Protein AF-A0A7Z0WI39-F1 (afdb_monomer_lite)

Sequence (98 aa):
MEVVFVYPSGDPVLPGYPLIVPVGTIDRRLVSWFEGQLIDGQVVALAPGVYTPFNPVVPDLVDYLVGPSSGDCAVREKFFPESGGACWDGVQRGSAEP

Organism: NCBI:txid485602

Foldseek 3Di:
DPDFQAAPLRHTFDPQPFDKDALVQWDVVVVVVCPPVADPRIWTDHDWFKIDHDDVVCVDRSVCSQDDIEGAPVVCCNRPVPHDYYHDHPTGGGPPGD

pLDDT: mean 94.24, std 7.23, range [45.78, 98.38]

Secondary structure (DSSP, 8-state):
-----B-TTSPBPPTT-SEEEEGGGS-HHHHHHTTTT-BTTEEEEEETTEEEE--TT---GGGGGGS--EEEHHHHHHH-TT--S-EETTPPPPTT--

Radius of gyration: 12.3 Å; chains: 1; bounding box: 29×28×33 Å

Structure (mmCIF, N/CA/C/O backbone):
data_AF-A0A7Z0WI39-F1
#
_entry.id   AF-A0A7Z0WI39-F1
#
loop_
_atom_site.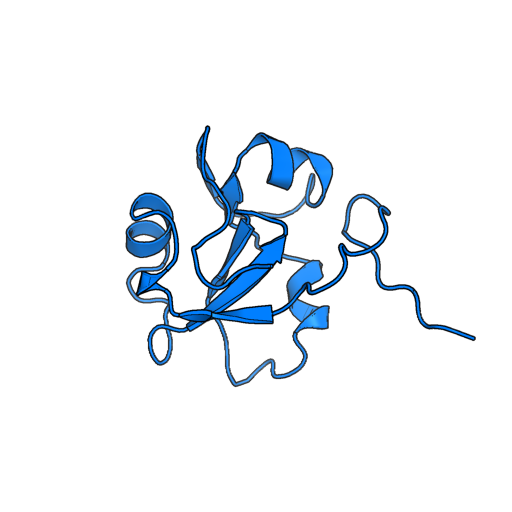group_PDB
_atom_site.id
_atom_site.type_symbol
_atom_site.label_atom_id
_atom_site.label_alt_id
_atom_site.label_comp_id
_atom_site.label_asym_id
_atom_site.label_entity_id
_atom_site.label_seq_id
_atom_site.pdbx_PDB_ins_code
_atom_site.Cartn_x
_atom_site.Cartn_y
_atom_site.Cartn_z
_atom_site.occupancy
_atom_site.B_iso_or_equiv
_atom_site.auth_seq_id
_atom_site.auth_comp_id
_atom_site.auth_asym_id
_atom_site.auth_atom_id
_atom_site.pdbx_PDB_model_num
ATOM 1 N N . MET A 1 1 ? -0.355 -18.756 -19.976 1.00 45.78 1 MET A N 1
ATOM 2 C CA . MET A 1 1 ? 0.413 -17.504 -19.849 1.00 45.78 1 MET A CA 1
ATOM 3 C C . MET A 1 1 ? 0.093 -16.987 -18.467 1.00 45.78 1 MET A C 1
ATOM 5 O O . MET A 1 1 ? -1.075 -16.738 -18.207 1.00 45.78 1 MET A O 1
ATOM 9 N N . GLU A 1 2 ? 1.060 -16.992 -17.559 1.00 58.44 2 GLU A N 1
ATOM 10 C CA . GLU A 1 2 ? 0.862 -16.411 -16.232 1.00 58.44 2 GLU A CA 1
ATOM 11 C C . GLU A 1 2 ? 0.862 -14.891 -16.415 1.00 58.44 2 GLU A C 1
ATOM 13 O O . GLU A 1 2 ? 1.765 -14.353 -17.061 1.00 58.44 2 GLU A O 1
ATOM 18 N N . VAL A 1 3 ? -0.199 -14.215 -15.977 1.00 69.19 3 VAL A N 1
ATOM 19 C CA . VAL A 1 3 ? -0.243 -12.752 -16.019 1.00 69.19 3 VAL A CA 1
ATOM 20 C C . VAL A 1 3 ? 0.716 -12.269 -14.940 1.00 69.19 3 VAL A C 1
ATOM 22 O O . VAL A 1 3 ? 0.452 -12.443 -13.754 1.00 69.19 3 VAL A O 1
ATOM 25 N N . VAL A 1 4 ? 1.855 -11.719 -15.356 1.00 83.12 4 VAL A N 1
ATOM 26 C CA . VAL A 1 4 ? 2.806 -11.093 -14.437 1.00 83.12 4 VAL A CA 1
ATOM 27 C C . VAL A 1 4 ? 2.363 -9.652 -14.239 1.00 83.12 4 VAL A C 1
ATOM 29 O O . VAL A 1 4 ? 2.437 -8.845 -15.165 1.00 83.12 4 VAL A O 1
ATOM 32 N N . PHE A 1 5 ? 1.885 -9.338 -13.038 1.00 91.88 5 PHE A N 1
ATOM 33 C CA . PHE A 1 5 ? 1.635 -7.958 -12.643 1.00 91.88 5 PHE A CA 1
ATOM 34 C C . PHE A 1 5 ? 2.958 -7.264 -12.327 1.00 91.88 5 PHE A C 1
ATOM 36 O O . PHE A 1 5 ? 3.874 -7.872 -11.765 1.00 91.88 5 PHE A O 1
ATOM 43 N N . VAL A 1 6 ? 3.047 -5.986 -12.687 1.00 95.25 6 VAL A N 1
ATOM 44 C CA . VAL A 1 6 ? 4.233 -5.154 -12.470 1.00 95.25 6 VAL A CA 1
ATOM 45 C C . VAL A 1 6 ? 3.864 -3.882 -11.723 1.00 95.25 6 VAL A C 1
ATOM 47 O O . VAL A 1 6 ? 2.761 -3.356 -11.874 1.00 95.25 6 VAL A O 1
ATOM 50 N N . TYR A 1 7 ? 4.802 -3.390 -10.924 1.00 96.19 7 TYR A N 1
ATOM 51 C CA . TYR A 1 7 ? 4.744 -2.051 -10.358 1.00 96.19 7 TYR A CA 1
ATOM 52 C C . TYR A 1 7 ? 5.002 -0.984 -11.436 1.00 96.19 7 TYR A C 1
ATOM 54 O O . TYR A 1 7 ? 5.518 -1.308 -12.509 1.00 96.19 7 TYR A O 1
ATOM 62 N N . PRO A 1 8 ? 4.729 0.304 -11.155 1.00 94.81 8 PRO A N 1
ATOM 63 C CA . PRO A 1 8 ? 5.094 1.404 -12.049 1.00 94.81 8 PRO A CA 1
ATOM 64 C C . PRO A 1 8 ? 6.585 1.459 -12.410 1.00 94.81 8 PRO A C 1
ATOM 66 O O . PRO A 1 8 ? 6.929 1.919 -13.494 1.00 94.81 8 PRO A O 1
ATOM 69 N N . SER A 1 9 ? 7.475 0.954 -11.549 1.00 95.12 9 SER A N 1
ATOM 70 C CA . SER A 1 9 ? 8.905 0.810 -11.860 1.00 95.12 9 SER A CA 1
ATOM 71 C C . SER A 1 9 ? 9.216 -0.216 -12.962 1.00 95.12 9 SER A C 1
ATOM 73 O O . SER A 1 9 ? 10.331 -0.243 -13.479 1.00 95.12 9 SER A O 1
ATOM 75 N N . GLY A 1 10 ? 8.254 -1.075 -13.315 1.00 94.56 10 GLY A N 1
ATOM 76 C CA . GLY A 1 10 ? 8.438 -2.229 -14.196 1.00 94.56 10 GLY A CA 1
ATOM 77 C C . GLY A 1 10 ? 8.915 -3.495 -13.475 1.00 94.56 10 GLY A C 1
ATOM 78 O O . GLY A 1 10 ? 8.994 -4.552 -14.101 1.00 94.56 10 GLY A O 1
ATOM 79 N N . ASP A 1 11 ? 9.205 -3.418 -12.172 1.00 95.62 11 ASP A N 1
ATOM 80 C CA . ASP A 1 11 ? 9.515 -4.595 -11.360 1.00 95.62 11 ASP A CA 1
ATOM 81 C C . ASP A 1 11 ? 8.281 -5.499 -11.206 1.00 95.62 11 ASP A C 1
ATOM 83 O O . ASP A 1 11 ? 7.155 -4.997 -11.118 1.00 95.62 11 ASP A O 1
ATOM 87 N N . PRO A 1 12 ? 8.461 -6.827 -11.109 1.00 96.19 12 PRO A N 1
ATOM 88 C CA . PRO A 1 12 ? 7.362 -7.730 -10.799 1.00 96.19 12 PRO A CA 1
ATOM 89 C C . PRO A 1 12 ? 6.776 -7.421 -9.417 1.00 96.19 12 PRO A C 1
ATOM 91 O O . PRO A 1 12 ? 7.509 -7.126 -8.467 1.00 96.19 12 PRO A O 1
ATOM 94 N N . VAL A 1 13 ? 5.453 -7.541 -9.300 1.00 96.75 13 VAL A N 1
ATOM 95 C CA . VAL A 1 13 ? 4.761 -7.394 -8.016 1.00 96.75 13 VAL A CA 1
ATOM 96 C C . VAL A 1 13 ? 5.271 -8.434 -7.023 1.00 96.75 13 VAL A C 1
ATOM 98 O O . VAL A 1 13 ? 5.462 -9.605 -7.361 1.00 96.75 13 VAL A O 1
ATOM 101 N N . LEU A 1 14 ? 5.516 -7.997 -5.786 1.00 96.06 14 LEU A N 1
ATOM 102 C CA . LEU A 1 14 ? 6.037 -8.876 -4.747 1.00 96.06 14 LEU A CA 1
ATOM 103 C C . LEU A 1 14 ? 4.998 -9.946 -4.366 1.00 96.06 14 LEU A C 1
ATOM 105 O O . LEU A 1 14 ? 3.811 -9.634 -4.250 1.00 96.06 14 LEU A O 1
ATOM 109 N N . PRO A 1 15 ? 5.419 -11.201 -4.115 1.00 94.81 15 PRO A N 1
ATOM 110 C CA . PRO A 1 15 ? 4.505 -12.259 -3.700 1.00 94.81 15 PRO A CA 1
ATOM 111 C C . PRO A 1 15 ? 3.689 -11.865 -2.464 1.00 94.81 15 PRO A C 1
ATOM 113 O O . PRO A 1 15 ? 4.246 -11.418 -1.463 1.00 94.81 15 PRO A O 1
ATOM 116 N N . GLY A 1 16 ? 2.370 -12.060 -2.533 1.00 95.19 16 GLY A N 1
ATOM 117 C CA . GLY A 1 16 ? 1.442 -11.711 -1.454 1.00 95.19 16 GLY A CA 1
ATOM 118 C C . GLY A 1 16 ? 0.916 -10.273 -1.492 1.00 95.19 16 GLY A C 1
ATOM 119 O O . GLY A 1 16 ? 0.107 -9.932 -0.636 1.00 95.19 16 GLY A O 1
ATOM 120 N N . TYR A 1 17 ? 1.320 -9.465 -2.477 1.00 96.88 17 TYR A N 1
ATOM 121 C CA . TYR A 1 17 ? 0.802 -8.117 -2.717 1.00 96.88 17 TYR A CA 1
ATOM 122 C C . TYR A 1 17 ? 0.065 -8.040 -4.068 1.00 96.88 17 TYR A C 1
ATOM 124 O O . TYR A 1 17 ? 0.365 -8.823 -4.972 1.00 96.88 17 TYR A O 1
ATOM 132 N N . PRO A 1 18 ? -0.858 -7.079 -4.242 1.00 97.31 18 PRO A N 1
ATOM 133 C CA . PRO A 1 18 ? -1.469 -6.260 -3.192 1.00 97.31 18 PRO A CA 1
ATOM 134 C C . PRO A 1 18 ? -2.444 -7.070 -2.316 1.00 97.31 18 PRO A C 1
ATOM 136 O O . PRO A 1 18 ? -3.032 -8.052 -2.767 1.00 97.31 18 PRO A O 1
ATOM 139 N N . LEU A 1 19 ? -2.634 -6.653 -1.062 1.00 97.75 19 LEU A N 1
ATOM 140 C CA . LEU A 1 19 ? -3.568 -7.282 -0.115 1.00 97.75 19 LEU A CA 1
ATOM 141 C C . LEU A 1 19 ? -4.232 -6.249 0.802 1.00 97.75 19 LEU A C 1
ATOM 143 O O . LEU A 1 19 ? -3.651 -5.206 1.094 1.00 97.75 19 LEU A O 1
ATOM 147 N N . ILE A 1 20 ? -5.438 -6.544 1.288 1.00 97.62 20 ILE A N 1
ATOM 148 C CA . ILE A 1 20 ? -6.115 -5.701 2.283 1.00 97.62 20 ILE A CA 1
ATOM 149 C C . ILE A 1 20 ? -5.591 -6.047 3.677 1.00 97.62 20 ILE A C 1
ATOM 151 O O . ILE A 1 20 ? -5.598 -7.214 4.071 1.00 97.62 20 ILE A O 1
ATOM 155 N N . VAL A 1 21 ? -5.212 -5.029 4.450 1.00 97.88 21 VAL A N 1
ATOM 156 C CA . VAL A 1 21 ? -4.834 -5.168 5.862 1.00 97.88 21 VAL A CA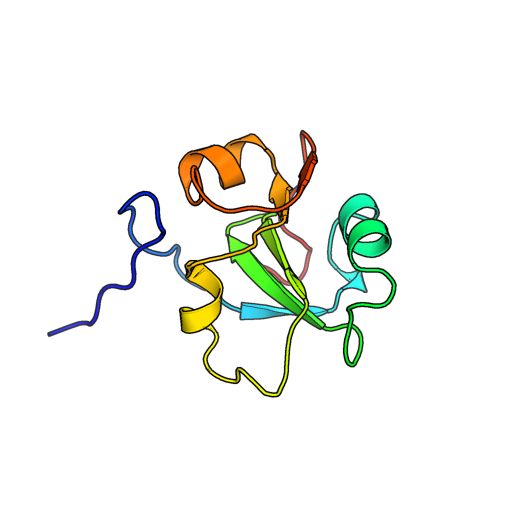 1
ATOM 157 C C . VAL A 1 21 ? -5.599 -4.173 6.742 1.00 97.88 21 VAL A C 1
ATOM 159 O O . VAL A 1 21 ? -5.990 -3.097 6.275 1.00 97.88 21 VAL A O 1
ATOM 162 N N . PRO A 1 22 ? -5.831 -4.488 8.030 1.00 97.56 22 PRO A N 1
ATOM 163 C CA . PRO A 1 22 ? -6.418 -3.531 8.959 1.00 97.56 22 PRO A CA 1
ATOM 164 C C . PRO A 1 22 ? -5.451 -2.374 9.223 1.00 97.56 22 PRO A C 1
ATOM 166 O O . PRO A 1 22 ? -4.275 -2.591 9.524 1.00 97.56 22 PRO A O 1
ATOM 169 N N . VAL A 1 23 ? -5.954 -1.142 9.215 1.00 96.56 23 VAL A N 1
ATOM 170 C CA . VAL A 1 23 ? -5.161 0.075 9.451 1.00 96.56 23 VAL A CA 1
ATOM 171 C C . VAL A 1 23 ? -4.472 0.082 10.822 1.00 96.56 23 VAL A C 1
ATOM 173 O O . VAL A 1 23 ? -3.414 0.671 10.986 1.00 96.56 23 VAL A O 1
ATOM 176 N N . GLY A 1 24 ? -5.008 -0.636 11.814 1.00 96.56 24 GLY A N 1
ATOM 177 C CA . GLY A 1 24 ? -4.373 -0.783 13.130 1.00 96.56 24 GLY A CA 1
ATOM 178 C C . GLY A 1 24 ? -3.067 -1.590 13.129 1.00 96.56 24 GLY A C 1
ATOM 179 O O . GLY A 1 24 ? -2.431 -1.701 14.173 1.00 96.56 24 GLY A O 1
ATOM 180 N N . THR A 1 25 ? -2.678 -2.173 11.992 1.00 97.44 25 THR A N 1
ATOM 181 C CA . THR A 1 25 ? -1.465 -2.997 11.861 1.00 97.44 25 THR A CA 1
ATOM 182 C C . THR A 1 25 ? -0.271 -2.241 11.280 1.00 97.44 25 THR A C 1
ATOM 184 O O . THR A 1 25 ? 0.834 -2.778 11.313 1.00 97.44 25 THR A O 1
ATOM 187 N N . ILE A 1 26 ? -0.473 -1.014 10.781 1.00 97.81 26 ILE A N 1
ATOM 188 C CA . ILE A 1 26 ? 0.539 -0.228 10.057 1.00 97.81 26 ILE A CA 1
ATOM 189 C C . ILE A 1 26 ? 1.124 0.897 10.932 1.00 97.81 26 ILE A C 1
ATOM 191 O O . ILE A 1 26 ? 0.639 1.180 12.029 1.00 97.81 26 ILE A O 1
ATOM 195 N N . ASP A 1 27 ? 2.174 1.567 10.445 1.00 97.56 27 ASP A N 1
ATOM 196 C CA . ASP A 1 27 ? 2.806 2.698 11.139 1.00 97.56 27 ASP A CA 1
ATOM 197 C C . ASP A 1 27 ? 1.808 3.839 11.411 1.00 97.56 27 ASP A C 1
ATOM 199 O O . ASP A 1 27 ? 1.102 4.305 10.516 1.00 97.56 27 ASP A O 1
ATOM 203 N N . ARG A 1 28 ? 1.795 4.354 12.647 1.00 96.12 28 ARG A N 1
ATOM 204 C CA . ARG A 1 28 ? 0.881 5.424 13.085 1.00 96.12 28 ARG A CA 1
ATOM 205 C C . ARG A 1 28 ? 0.913 6.680 12.205 1.00 96.12 28 ARG A C 1
ATOM 207 O O . ARG A 1 28 ? -0.093 7.372 12.120 1.00 96.12 28 ARG A O 1
ATOM 214 N N . ARG A 1 29 ? 2.048 6.994 11.567 1.00 96.94 29 ARG A N 1
ATOM 215 C CA . ARG A 1 29 ? 2.184 8.156 10.672 1.00 96.94 29 ARG A CA 1
ATOM 216 C C . ARG A 1 29 ? 1.286 8.005 9.447 1.00 96.94 29 ARG A C 1
ATOM 218 O O . ARG A 1 29 ? 0.649 8.970 9.042 1.00 96.94 29 ARG A O 1
ATOM 225 N N . LEU A 1 30 ? 1.191 6.786 8.917 1.00 96.75 30 LEU A N 1
ATOM 226 C CA . LEU A 1 30 ? 0.283 6.450 7.825 1.00 96.75 30 LEU A CA 1
ATOM 227 C C . LEU A 1 30 ? -1.168 6.433 8.285 1.00 96.75 30 LEU A C 1
ATOM 229 O O . LEU A 1 30 ? -2.027 6.949 7.579 1.00 96.75 30 LEU A O 1
ATOM 233 N N . VAL A 1 31 ? -1.435 5.895 9.479 1.00 96.06 31 VAL A N 1
ATOM 234 C CA . VAL A 1 31 ? -2.784 5.923 10.063 1.00 96.06 31 VAL A CA 1
ATOM 235 C C . VAL A 1 31 ? -3.304 7.359 10.125 1.00 96.06 31 VAL A C 1
ATOM 237 O O . VAL A 1 31 ? -4.379 7.632 9.599 1.00 96.06 31 VAL A O 1
ATOM 240 N N . SER A 1 32 ? -2.512 8.282 10.681 1.00 95.44 32 SER A N 1
ATOM 241 C CA . SER A 1 32 ? -2.872 9.701 10.744 1.00 95.44 32 SER A CA 1
ATOM 242 C C . SER A 1 32 ? -2.960 10.361 9.367 1.00 95.44 32 SER A C 1
ATOM 244 O O . SER A 1 32 ? -3.808 11.219 9.154 1.00 95.44 32 SER A O 1
ATOM 246 N N . TRP A 1 33 ? -2.122 9.961 8.407 1.00 95.75 33 TRP A N 1
ATOM 247 C CA . TRP A 1 33 ? -2.187 10.467 7.033 1.00 95.75 33 TRP A CA 1
ATOM 248 C C . TRP A 1 33 ? -3.476 10.064 6.301 1.00 95.75 33 TRP A C 1
ATOM 250 O O . TRP A 1 33 ? -4.002 10.836 5.499 1.00 95.75 33 TRP A O 1
ATOM 260 N N . PHE A 1 34 ? -4.000 8.872 6.586 1.00 95.94 34 PHE A N 1
ATOM 261 C CA . PHE A 1 34 ? -5.231 8.358 5.986 1.00 95.94 34 PHE A CA 1
ATOM 262 C C . PHE A 1 34 ? -6.504 8.742 6.753 1.00 95.94 34 PHE A C 1
ATOM 264 O O . PHE A 1 34 ? -7.600 8.340 6.352 1.00 95.94 34 PHE A O 1
ATOM 271 N N . GLU A 1 35 ? -6.408 9.528 7.829 1.00 92.31 35 GLU A N 1
ATOM 272 C CA . GLU A 1 35 ? -7.585 10.004 8.562 1.00 92.31 35 GLU A CA 1
ATOM 273 C C . GLU A 1 35 ? -8.594 10.684 7.618 1.00 92.31 35 GLU A C 1
ATOM 275 O O . GLU A 1 35 ? -8.248 11.493 6.758 1.00 92.31 35 GLU A O 1
ATOM 280 N N . GLY A 1 36 ? -9.870 10.307 7.749 1.00 91.94 36 GLY A N 1
ATOM 281 C CA . GLY A 1 36 ? -10.956 10.797 6.892 1.00 91.94 36 GLY A CA 1
ATOM 282 C C . GLY A 1 36 ? -11.068 10.138 5.509 1.00 91.94 36 GLY A C 1
ATOM 283 O O . GLY A 1 36 ? -12.044 10.403 4.814 1.00 91.94 36 GLY A O 1
ATOM 284 N N . GLN A 1 37 ? -10.126 9.271 5.117 1.00 92.62 37 GLN A N 1
ATOM 285 C CA . GLN A 1 37 ? -10.149 8.537 3.837 1.00 92.62 37 GLN A CA 1
ATOM 286 C C . GLN A 1 37 ? -10.473 7.044 4.003 1.00 92.62 37 GLN A C 1
ATOM 288 O O . GLN A 1 37 ? -10.752 6.354 3.027 1.00 92.62 37 GLN A O 1
ATOM 293 N N . LEU A 1 38 ? -10.404 6.535 5.234 1.00 93.00 38 LEU A N 1
ATOM 294 C CA . LEU A 1 38 ? -10.569 5.117 5.539 1.00 93.00 38 LEU A CA 1
ATOM 295 C C . LEU A 1 38 ? -12.040 4.702 5.520 1.00 93.00 38 LEU A C 1
ATOM 297 O O . LEU A 1 38 ? -12.879 5.314 6.182 1.00 93.00 38 LEU A O 1
ATOM 301 N N . ILE A 1 39 ? -12.312 3.588 4.847 1.00 90.62 39 ILE A N 1
ATOM 302 C CA . ILE A 1 39 ? -13.581 2.867 4.921 1.00 90.62 39 ILE A CA 1
ATOM 303 C C . ILE A 1 39 ? -13.325 1.592 5.722 1.00 90.62 39 ILE A C 1
ATOM 305 O O . ILE A 1 39 ? -12.368 0.866 5.454 1.00 90.62 39 ILE A O 1
ATOM 309 N N . ASP A 1 40 ? -14.120 1.383 6.773 1.00 89.62 40 ASP A N 1
ATOM 310 C CA . ASP A 1 40 ? -14.038 0.233 7.688 1.00 89.62 40 ASP A CA 1
ATOM 311 C C . ASP A 1 40 ? -12.642 -0.035 8.288 1.00 89.62 40 ASP A C 1
ATOM 313 O O . ASP A 1 40 ? -12.324 -1.145 8.716 1.00 89.62 40 ASP A O 1
ATOM 317 N N . GLY A 1 41 ? -11.787 0.994 8.346 1.00 94.19 41 GLY A N 1
ATOM 318 C CA . GLY A 1 41 ? -10.424 0.873 8.863 1.00 94.19 41 GLY A CA 1
ATOM 319 C C . GLY A 1 41 ? -9.534 -0.043 8.020 1.00 94.19 41 GLY A C 1
ATOM 320 O O . GLY A 1 41 ? -8.646 -0.696 8.567 1.00 94.19 41 GLY A O 1
ATOM 321 N N . GLN A 1 42 ? -9.772 -0.117 6.710 1.00 96.44 42 GLN A N 1
ATOM 322 C CA . GLN A 1 42 ? -9.016 -0.957 5.787 1.00 96.44 42 GLN A CA 1
ATOM 323 C C . GLN A 1 42 ? -8.094 -0.133 4.884 1.00 96.44 42 GLN A C 1
ATOM 325 O O . GLN A 1 42 ? -8.441 0.953 4.414 1.00 96.44 42 GLN A O 1
ATOM 330 N N . VAL A 1 43 ? -6.912 -0.683 4.615 1.00 97.69 43 VAL A N 1
ATOM 331 C CA . VAL A 1 43 ? -5.967 -0.180 3.614 1.00 97.69 43 VAL A CA 1
ATOM 332 C C . VAL A 1 43 ? -5.537 -1.325 2.708 1.00 97.69 43 VAL A C 1
ATOM 334 O O . VAL A 1 43 ? -5.590 -2.491 3.100 1.00 97.69 43 VAL A O 1
ATOM 337 N N . VAL A 1 44 ? -5.082 -0.994 1.508 1.00 98.06 44 VAL A N 1
ATOM 338 C CA . VAL A 1 44 ? -4.399 -1.928 0.618 1.00 98.06 44 VAL A CA 1
ATOM 339 C C . VAL A 1 44 ? -2.899 -1.752 0.825 1.00 98.06 44 VAL A C 1
ATOM 341 O O . VAL A 1 44 ? -2.374 -0.661 0.609 1.00 98.06 44 VAL A O 1
ATOM 344 N N . ALA A 1 45 ? -2.210 -2.808 1.252 1.00 98.38 45 ALA A N 1
ATOM 345 C CA . ALA A 1 45 ? -0.756 -2.870 1.212 1.00 98.38 45 ALA A CA 1
ATOM 346 C C . ALA A 1 45 ? -0.331 -3.200 -0.225 1.00 98.38 45 ALA A C 1
ATOM 348 O O . ALA A 1 45 ? -0.763 -4.202 -0.798 1.00 98.38 45 ALA A O 1
ATOM 349 N N . LEU A 1 46 ? 0.490 -2.334 -0.816 1.00 97.94 46 LEU A N 1
ATOM 350 C CA . LEU A 1 46 ? 0.936 -2.412 -2.211 1.00 97.94 46 LEU A CA 1
ATOM 351 C C . LEU A 1 46 ? 2.339 -3.021 -2.322 1.00 97.94 46 LEU A C 1
ATOM 353 O O . LEU A 1 46 ? 2.649 -3.746 -3.266 1.00 97.94 46 LEU A O 1
ATOM 357 N N . ALA A 1 47 ? 3.183 -2.728 -1.340 1.00 97.88 47 ALA A N 1
ATOM 358 C CA . ALA A 1 47 ? 4.511 -3.288 -1.129 1.00 97.88 47 ALA A CA 1
ATOM 359 C C . ALA A 1 47 ? 4.829 -3.184 0.377 1.00 97.88 47 ALA A C 1
ATOM 361 O O . ALA A 1 47 ? 4.120 -2.456 1.075 1.00 97.88 47 ALA A O 1
ATOM 362 N N . PRO A 1 48 ? 5.885 -3.845 0.889 1.00 97.88 48 PRO A N 1
ATOM 363 C CA . PRO A 1 48 ? 6.246 -3.782 2.302 1.00 97.88 48 PRO A CA 1
ATOM 364 C C . PRO A 1 48 ? 6.340 -2.342 2.818 1.00 97.88 48 PRO A C 1
ATOM 366 O O . PRO A 1 48 ? 7.226 -1.590 2.413 1.00 97.88 48 PRO A O 1
ATOM 369 N N . GLY A 1 49 ? 5.430 -1.952 3.711 1.00 97.31 49 GLY A N 1
ATOM 370 C CA . GLY A 1 49 ? 5.426 -0.600 4.276 1.00 97.31 49 GLY A CA 1
ATOM 371 C C . GLY A 1 49 ? 4.902 0.500 3.340 1.00 97.31 49 GLY A C 1
ATOM 372 O O . GLY A 1 49 ? 5.112 1.677 3.633 1.00 97.31 49 GLY 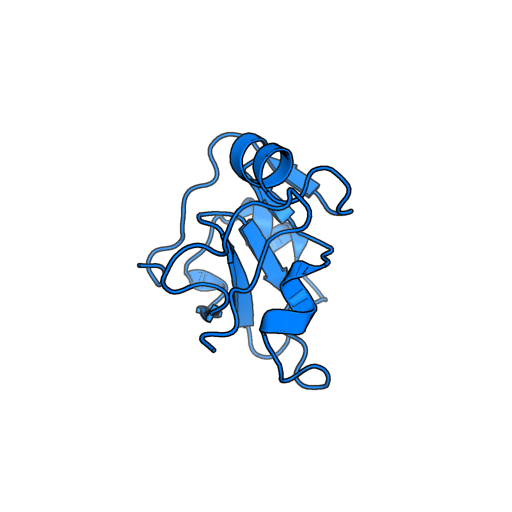A O 1
ATOM 373 N N . VAL A 1 50 ? 4.224 0.154 2.240 1.00 98.25 50 VAL A N 1
ATOM 374 C CA . VAL A 1 50 ? 3.593 1.090 1.294 1.00 98.25 50 VAL A CA 1
ATOM 375 C C . VAL A 1 50 ? 2.123 0.742 1.112 1.00 98.25 50 VAL A C 1
ATOM 377 O O . VAL A 1 50 ? 1.775 -0.385 0.768 1.00 98.25 50 VAL A O 1
ATOM 380 N N . TYR A 1 51 ? 1.256 1.733 1.304 1.00 98.25 51 TYR A N 1
ATOM 381 C CA . TYR A 1 51 ? -0.181 1.534 1.431 1.00 98.25 51 TYR A CA 1
ATOM 382 C C . TYR A 1 51 ? -0.987 2.620 0.725 1.00 98.25 51 TYR A C 1
ATOM 384 O O . TYR A 1 51 ? -0.483 3.689 0.370 1.00 98.25 51 TYR A O 1
ATOM 392 N N . THR A 1 52 ? -2.279 2.354 0.595 1.00 97.50 52 THR A N 1
ATOM 393 C CA . THR A 1 52 ? -3.294 3.305 0.145 1.00 97.50 52 THR A CA 1
ATOM 394 C C . THR A 1 52 ? -4.650 2.947 0.775 1.00 97.50 52 THR A C 1
ATOM 396 O O . THR A 1 52 ? -4.866 1.770 1.086 1.00 97.50 52 THR A O 1
ATOM 399 N N . PRO A 1 53 ? -5.561 3.902 1.040 1.00 97.00 53 PRO A N 1
ATOM 400 C CA . PRO A 1 53 ? -6.874 3.591 1.601 1.00 97.00 53 PRO A CA 1
ATOM 401 C C . PRO A 1 53 ? -7.661 2.629 0.707 1.00 97.00 53 PRO A C 1
ATOM 403 O O . PRO A 1 53 ? -7.682 2.785 -0.513 1.00 97.00 53 PRO A O 1
ATOM 406 N N . PHE A 1 54 ? -8.328 1.643 1.308 1.00 96.81 54 PHE A N 1
ATOM 407 C CA . PHE A 1 54 ? -9.205 0.753 0.553 1.00 96.81 54 PHE A CA 1
ATOM 408 C C . PHE A 1 54 ? -10.489 1.485 0.137 1.00 96.81 54 PHE A C 1
ATOM 410 O O . PHE A 1 54 ? -11.137 2.143 0.952 1.00 96.81 54 PHE A O 1
ATOM 417 N N . ASN A 1 55 ? -10.872 1.338 -1.130 1.00 95.12 55 ASN A N 1
ATOM 418 C CA . ASN A 1 55 ? -12.106 1.852 -1.706 1.00 95.12 55 ASN A CA 1
ATOM 419 C C . ASN A 1 55 ? -12.966 0.683 -2.234 1.00 95.12 55 ASN A C 1
ATOM 421 O O . ASN A 1 55 ? -12.608 0.071 -3.240 1.00 95.12 55 ASN A O 1
ATOM 425 N N . PRO A 1 56 ? -14.143 0.404 -1.645 1.00 93.19 56 PRO A N 1
ATOM 426 C CA . PRO A 1 56 ? -14.997 -0.709 -2.061 1.00 93.19 56 PRO A CA 1
ATOM 427 C C . PRO A 1 56 ? -15.569 -0.556 -3.481 1.00 93.19 56 PRO A C 1
ATOM 429 O O . PRO A 1 56 ? -16.064 -1.530 -4.043 1.00 93.19 56 PRO A O 1
ATOM 432 N N . VAL A 1 57 ? -15.512 0.644 -4.074 1.00 94.44 57 VAL A N 1
ATOM 433 C CA . VAL A 1 57 ? -15.908 0.888 -5.474 1.00 94.44 57 VAL A CA 1
ATOM 434 C C . VAL A 1 57 ? -14.840 0.398 -6.461 1.00 94.44 57 VAL A C 1
ATOM 436 O O . VAL A 1 57 ? -15.160 0.138 -7.618 1.00 94.44 57 VAL A O 1
ATOM 439 N N . VAL A 1 58 ? -13.594 0.229 -6.008 1.00 93.06 58 VAL A N 1
ATOM 440 C CA . VAL A 1 58 ? -12.486 -0.361 -6.772 1.00 93.06 58 VAL A CA 1
ATOM 441 C C . VAL A 1 58 ? -12.130 -1.700 -6.111 1.00 93.06 58 VAL A C 1
ATOM 443 O O . VAL A 1 58 ? -11.261 -1.744 -5.238 1.00 93.06 58 VAL A O 1
ATOM 446 N N . PRO A 1 59 ? -12.854 -2.789 -6.436 1.00 88.06 59 PRO A N 1
ATOM 447 C CA . PRO A 1 59 ? -12.686 -4.072 -5.758 1.00 88.06 59 PRO A CA 1
ATOM 448 C C . PRO A 1 59 ? -11.452 -4.853 -6.225 1.00 88.06 59 PRO A C 1
ATOM 450 O O . PRO A 1 59 ? -10.994 -5.733 -5.497 1.00 88.06 59 PRO A O 1
ATOM 453 N N . ASP A 1 60 ? -10.926 -4.567 -7.421 1.00 95.12 60 ASP A N 1
ATOM 454 C CA . ASP A 1 60 ? -9.702 -5.200 -7.906 1.00 95.12 60 ASP A CA 1
ATOM 455 C C . ASP A 1 60 ? -8.486 -4.520 -7.269 1.00 95.12 60 ASP A C 1
ATOM 457 O O . ASP A 1 60 ? -8.239 -3.329 -7.457 1.00 95.12 60 ASP A O 1
ATOM 461 N N . LEU A 1 61 ? -7.723 -5.277 -6.480 1.00 95.75 61 LEU A N 1
ATOM 462 C CA . LEU A 1 61 ? -6.561 -4.742 -5.777 1.00 95.75 61 LEU A CA 1
ATOM 463 C C . LEU A 1 61 ? -5.416 -4.397 -6.735 1.00 95.75 61 LEU A C 1
ATOM 465 O O . LEU A 1 61 ? -4.600 -3.534 -6.412 1.00 95.75 61 LEU A O 1
ATOM 469 N N . VAL A 1 62 ? -5.359 -5.034 -7.909 1.00 95.31 62 VAL A N 1
ATOM 470 C CA . VAL A 1 62 ? -4.332 -4.763 -8.925 1.00 95.31 62 VAL A CA 1
ATOM 471 C C . VAL A 1 62 ? -4.431 -3.322 -9.423 1.00 95.31 62 VAL A C 1
ATOM 473 O O . VAL A 1 62 ? -3.400 -2.690 -9.657 1.00 95.31 62 VAL A O 1
ATOM 476 N N . ASP A 1 63 ? -5.641 -2.761 -9.490 1.00 95.44 63 ASP A N 1
ATOM 477 C CA . ASP A 1 63 ? -5.864 -1.381 -9.931 1.00 95.44 63 ASP A CA 1
ATOM 478 C C . ASP A 1 63 ? -5.187 -0.352 -9.013 1.00 95.44 63 ASP A C 1
ATOM 480 O O . ASP A 1 63 ? -4.869 0.747 -9.457 1.00 95.44 63 ASP A O 1
ATOM 484 N N . TYR A 1 64 ? -4.886 -0.693 -7.756 1.00 96.12 64 TYR A N 1
ATOM 485 C CA . TYR A 1 64 ? -4.192 0.213 -6.835 1.00 96.12 64 TYR A CA 1
ATOM 486 C C . TYR A 1 64 ? -2.684 0.304 -7.090 1.00 96.12 64 TYR A C 1
ATOM 488 O O . TYR A 1 64 ? -2.030 1.215 -6.575 1.00 96.12 64 TYR A O 1
ATOM 496 N N . LEU A 1 65 ? -2.104 -0.600 -7.888 1.00 95.56 65 LEU A N 1
ATOM 497 C CA . LEU A 1 65 ? -0.666 -0.597 -8.176 1.00 95.56 65 LEU A CA 1
ATOM 498 C C . LEU A 1 65 ? -0.231 0.630 -8.990 1.00 95.56 65 LEU A C 1
ATOM 500 O O . LEU A 1 65 ? 0.943 0.985 -8.977 1.00 95.56 65 LEU A O 1
ATOM 504 N N . VAL A 1 66 ? -1.161 1.325 -9.648 1.00 92.88 66 VAL A N 1
ATOM 505 C CA . VAL A 1 66 ? -0.879 2.588 -10.357 1.00 92.88 66 VAL A CA 1
ATOM 506 C C . VAL A 1 66 ? -0.728 3.789 -9.410 1.00 92.88 66 VAL A C 1
ATOM 508 O O . VAL A 1 66 ? -0.268 4.852 -9.826 1.00 92.88 66 VAL A O 1
ATOM 511 N N . GLY A 1 67 ? -1.066 3.625 -8.127 1.00 89.69 67 GLY A N 1
ATOM 512 C CA . GLY A 1 67 ? -1.033 4.673 -7.112 1.00 89.69 67 GLY A CA 1
ATOM 513 C C . GLY A 1 67 ? -2.317 5.517 -7.041 1.00 89.69 67 GLY A C 1
ATOM 514 O O . GLY A 1 67 ? -3.268 5.279 -7.785 1.00 89.69 67 GLY A O 1
ATOM 515 N N . PRO A 1 68 ? -2.374 6.515 -6.139 1.00 93.50 68 PRO A N 1
ATOM 516 C CA . PRO A 1 68 ? -1.294 7.005 -5.274 1.00 93.50 68 PRO A CA 1
ATOM 517 C C . PRO A 1 68 ? -0.856 5.993 -4.205 1.00 93.50 68 PRO A C 1
ATOM 519 O O . PRO A 1 68 ? -1.639 5.146 -3.779 1.00 93.50 68 PRO A O 1
ATOM 522 N N . SER A 1 69 ? 0.399 6.103 -3.761 1.00 96.19 69 SER A N 1
ATOM 523 C CA . SER A 1 69 ? 1.004 5.205 -2.772 1.00 96.19 69 SER A CA 1
ATOM 524 C C . SER A 1 69 ? 1.686 6.014 -1.668 1.00 96.19 69 SER A C 1
ATOM 526 O O . SER A 1 69 ? 2.332 7.026 -1.938 1.00 96.19 69 SER A O 1
ATOM 528 N N . SER A 1 70 ? 1.498 5.637 -0.401 1.00 97.94 70 SER A N 1
ATOM 529 C CA . SER A 1 70 ? 2.121 6.325 0.738 1.00 97.94 70 SER A CA 1
ATOM 530 C C . SER A 1 70 ? 2.774 5.335 1.693 1.00 97.94 70 SER A C 1
ATOM 532 O O . SER A 1 70 ? 2.192 4.295 1.988 1.00 97.94 70 SER A O 1
ATOM 534 N N . GLY A 1 71 ? 3.981 5.626 2.178 1.00 97.88 71 GLY A N 1
ATOM 535 C CA . GLY A 1 71 ? 4.733 4.634 2.948 1.00 97.88 71 GLY A CA 1
ATOM 536 C C . GLY A 1 71 ? 6.208 4.932 3.138 1.00 97.88 71 GLY A C 1
ATOM 537 O O . GLY A 1 71 ? 6.603 6.089 3.255 1.00 97.88 71 GLY A O 1
ATOM 538 N N . ASP A 1 72 ? 7.020 3.881 3.170 1.00 98.06 72 ASP A N 1
ATOM 539 C CA . ASP A 1 72 ? 8.473 4.015 3.230 1.00 98.06 72 ASP A CA 1
ATOM 540 C C . ASP A 1 72 ? 9.027 4.731 1.990 1.00 98.06 72 ASP A C 1
ATOM 542 O O . ASP A 1 72 ? 8.666 4.398 0.857 1.00 98.06 72 ASP A O 1
ATOM 546 N N . CYS A 1 73 ? 9.904 5.720 2.192 1.00 97.00 73 CYS A N 1
ATOM 547 C CA . CYS A 1 73 ? 10.461 6.498 1.084 1.00 97.00 73 CYS A CA 1
ATOM 548 C C . CYS A 1 73 ? 11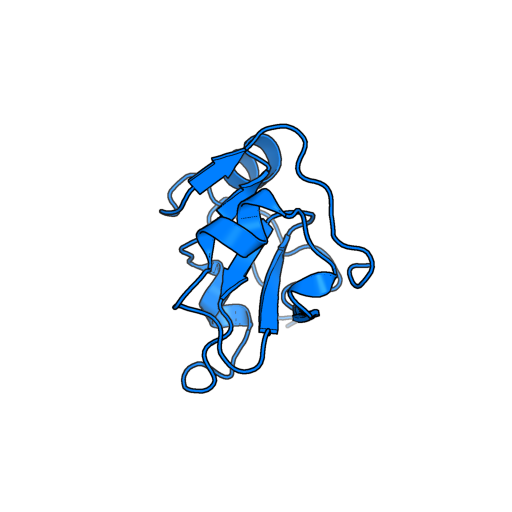.281 5.639 0.114 1.00 97.00 73 CYS A C 1
ATOM 550 O O . CYS A 1 73 ? 11.094 5.774 -1.094 1.00 97.00 73 CYS A O 1
ATOM 552 N N . ALA A 1 74 ? 12.119 4.722 0.608 1.00 97.19 74 ALA A N 1
ATOM 553 C CA . ALA A 1 74 ? 12.976 3.903 -0.245 1.00 97.19 74 ALA A CA 1
ATOM 554 C C . ALA A 1 74 ? 12.168 2.858 -1.028 1.00 97.19 74 ALA A C 1
ATOM 556 O O . ALA A 1 74 ? 12.404 2.648 -2.219 1.00 97.19 74 ALA A O 1
ATOM 557 N N . VAL A 1 75 ? 11.183 2.220 -0.387 1.00 97.19 75 VAL A N 1
ATOM 558 C CA . VAL A 1 75 ? 10.298 1.255 -1.064 1.00 97.19 75 VAL A CA 1
ATOM 559 C C . VAL A 1 75 ? 9.433 1.957 -2.112 1.00 97.19 75 VAL A C 1
ATOM 561 O O . VAL A 1 75 ? 9.300 1.462 -3.233 1.00 97.19 75 VAL A O 1
ATOM 564 N N . ARG A 1 76 ? 8.879 3.129 -1.781 1.00 97.12 76 ARG A N 1
ATOM 565 C CA . ARG A 1 76 ? 8.063 3.910 -2.712 1.00 97.12 76 ARG A CA 1
ATOM 566 C C . ARG A 1 76 ? 8.876 4.433 -3.893 1.00 97.12 76 ARG A C 1
ATOM 568 O O . ARG A 1 76 ? 8.412 4.317 -5.017 1.00 97.12 76 ARG A O 1
ATOM 575 N N . GLU A 1 77 ? 10.075 4.965 -3.670 1.00 96.00 77 GLU A N 1
ATOM 576 C CA . GLU A 1 77 ? 10.958 5.419 -4.754 1.00 96.00 77 GLU A CA 1
ATOM 577 C C . GLU A 1 77 ? 11.358 4.262 -5.674 1.00 96.00 77 GLU A C 1
ATOM 579 O O . GLU A 1 77 ? 11.383 4.420 -6.891 1.00 96.00 77 GLU A O 1
ATOM 584 N N . LYS A 1 78 ? 11.599 3.077 -5.105 1.00 96.75 78 LYS A N 1
ATOM 585 C CA . LYS A 1 78 ? 11.944 1.889 -5.883 1.00 96.75 78 LYS A CA 1
ATOM 586 C C . LYS A 1 78 ? 10.797 1.411 -6.772 1.00 96.75 78 LYS A C 1
ATOM 588 O O . LYS A 1 78 ? 11.025 1.178 -7.952 1.00 96.75 78 LYS A O 1
ATOM 593 N N . PHE A 1 79 ? 9.605 1.206 -6.210 1.00 96.94 79 PHE A N 1
ATOM 594 C CA . PHE A 1 79 ? 8.506 0.530 -6.915 1.00 96.94 79 PHE A CA 1
ATOM 595 C C . PHE A 1 79 ? 7.487 1.491 -7.534 1.00 96.94 79 PHE A C 1
ATOM 597 O O . PHE A 1 79 ? 6.901 1.192 -8.571 1.00 96.94 79 PHE A O 1
ATOM 604 N N . PHE A 1 80 ? 7.295 2.669 -6.944 1.00 96.81 80 PHE A N 1
ATOM 605 C CA . PHE A 1 80 ? 6.297 3.651 -7.364 1.00 96.81 80 PHE A CA 1
ATOM 606 C C . PHE A 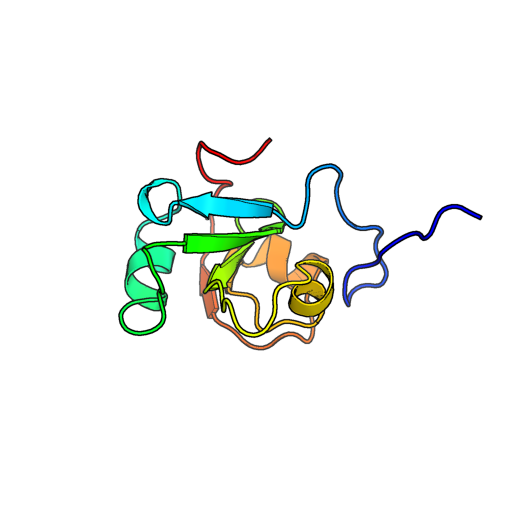1 80 ? 6.908 5.052 -7.596 1.00 96.81 80 PHE A C 1
ATOM 608 O O . PHE A 1 80 ? 6.379 6.037 -7.058 1.00 96.81 80 PHE A O 1
ATOM 615 N N . PRO A 1 81 ? 7.993 5.172 -8.394 1.00 94.25 81 PRO A N 1
ATOM 616 C CA . PRO A 1 81 ? 8.799 6.395 -8.516 1.00 94.25 81 PRO A CA 1
ATOM 617 C C . PRO A 1 81 ? 8.000 7.623 -8.970 1.00 94.25 81 PRO A C 1
ATOM 619 O O . PRO A 1 81 ? 8.290 8.743 -8.557 1.00 94.25 81 PRO A O 1
ATOM 622 N N . GLU A 1 82 ? 6.971 7.412 -9.790 1.00 88.06 82 GLU A N 1
ATOM 623 C CA . GLU A 1 82 ? 6.132 8.477 -10.354 1.00 88.06 82 GLU A CA 1
ATOM 624 C C . GLU A 1 82 ? 4.766 8.593 -9.664 1.00 88.06 82 GLU A C 1
ATOM 626 O O . GLU A 1 82 ? 3.950 9.444 -10.019 1.00 88.06 82 GLU A O 1
ATOM 631 N N . SER A 1 83 ? 4.496 7.751 -8.660 1.00 85.69 83 SER A N 1
ATOM 632 C CA . SER A 1 83 ? 3.226 7.819 -7.943 1.00 85.69 83 SER A CA 1
ATOM 633 C C . SER A 1 83 ? 3.190 9.015 -6.986 1.00 85.69 83 SER A C 1
ATOM 635 O O . SER A 1 83 ? 4.143 9.305 -6.245 1.00 85.69 83 SER A O 1
ATOM 637 N N . GLY A 1 84 ? 2.042 9.696 -6.964 1.00 90.12 84 GLY A N 1
ATOM 638 C CA . GLY A 1 84 ? 1.726 10.659 -5.913 1.00 90.12 84 GLY A CA 1
ATOM 639 C C . GLY A 1 84 ? 1.599 9.988 -4.539 1.00 90.12 84 GLY A C 1
ATOM 640 O O . GLY A 1 84 ? 1.527 8.764 -4.435 1.00 90.12 84 GLY A O 1
ATOM 641 N N . GLY A 1 85 ? 1.537 10.800 -3.484 1.00 92.62 85 GLY A N 1
ATOM 642 C CA . GLY A 1 85 ? 1.421 10.349 -2.094 1.00 92.62 85 GLY A CA 1
ATOM 643 C C . GLY A 1 85 ? 2.534 10.898 -1.204 1.00 92.62 85 GLY A C 1
ATOM 644 O O . GLY A 1 85 ? 3.345 11.715 -1.641 1.00 92.62 85 GLY A O 1
ATOM 645 N N . ALA A 1 86 ? 2.545 10.475 0.058 1.00 95.62 86 ALA A N 1
ATOM 646 C CA . ALA A 1 86 ? 3.522 10.905 1.057 1.00 95.62 86 ALA A CA 1
ATOM 647 C C . ALA A 1 86 ? 4.468 9.763 1.431 1.00 95.62 86 ALA A C 1
ATOM 649 O O . ALA A 1 86 ? 4.112 8.590 1.330 1.00 95.62 86 ALA A O 1
ATOM 650 N N . CYS A 1 87 ? 5.673 10.090 1.891 1.00 96.25 87 CYS A N 1
ATOM 651 C CA . CYS A 1 87 ? 6.581 9.075 2.399 1.00 96.25 87 CYS A CA 1
ATOM 652 C C . CYS A 1 87 ? 7.276 9.497 3.688 1.00 96.25 87 CYS A C 1
ATOM 654 O O . CYS A 1 87 ? 7.407 10.687 3.983 1.00 96.25 87 CYS A O 1
ATOM 656 N N . TRP A 1 88 ? 7.710 8.496 4.449 1.00 97.38 88 TRP A N 1
ATOM 657 C CA . TRP A 1 88 ? 8.502 8.658 5.658 1.00 97.38 88 TRP A CA 1
ATOM 658 C C . TRP A 1 88 ? 9.602 7.609 5.706 1.00 97.38 88 TRP A C 1
ATOM 660 O O . TRP A 1 88 ? 9.384 6.461 5.331 1.00 97.38 88 TRP A O 1
ATOM 670 N N . ASP A 1 89 ? 10.751 7.975 6.260 1.00 96.19 89 ASP A N 1
ATOM 671 C CA . ASP A 1 89 ? 11.828 7.013 6.462 1.00 96.19 89 ASP A CA 1
ATOM 672 C C . ASP A 1 89 ? 11.486 6.010 7.573 1.00 96.19 89 ASP A C 1
ATOM 674 O O . ASP A 1 89 ? 10.905 6.356 8.619 1.00 96.19 89 ASP A O 1
ATOM 678 N N . GLY A 1 90 ? 11.887 4.757 7.346 1.00 93.44 90 GLY A N 1
ATOM 679 C CA . GLY A 1 90 ? 11.854 3.687 8.339 1.00 93.44 90 GLY A CA 1
ATOM 680 C C . GLY A 1 90 ? 10.457 3.145 8.620 1.00 93.44 90 GLY A C 1
ATOM 681 O O . GLY A 1 90 ? 10.237 2.563 9.683 1.00 93.44 90 GLY A O 1
ATOM 682 N N . VAL A 1 91 ? 9.503 3.358 7.713 1.00 96.88 91 VAL A N 1
ATOM 683 C CA . VAL A 1 91 ? 8.210 2.671 7.779 1.00 96.88 91 VAL A CA 1
ATOM 684 C C . VAL A 1 91 ? 8.452 1.201 7.446 1.00 96.88 91 VAL A C 1
ATOM 686 O O . VAL A 1 91 ? 9.043 0.864 6.427 1.00 96.88 91 VAL A O 1
ATOM 689 N N . GLN A 1 92 ? 8.010 0.310 8.326 1.0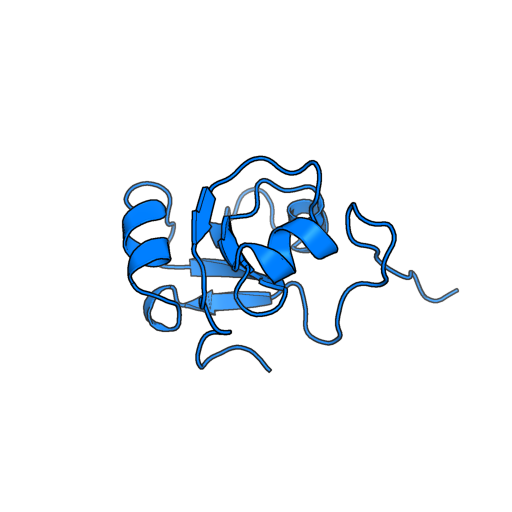0 96.62 92 GLN A N 1
ATOM 690 C CA . GLN A 1 92 ? 8.097 -1.130 8.101 1.00 96.62 92 GLN A CA 1
ATOM 691 C C . GLN A 1 92 ? 6.757 -1.674 7.600 1.00 96.62 92 GLN A C 1
ATOM 693 O O . GLN A 1 92 ? 5.717 -1.014 7.709 1.00 96.62 92 GLN A O 1
ATOM 698 N N . ARG A 1 93 ? 6.785 -2.902 7.074 1.00 96.62 93 ARG A N 1
ATOM 699 C CA . ARG A 1 93 ? 5.561 -3.680 6.864 1.00 96.62 93 ARG A CA 1
ATOM 700 C C . ARG A 1 93 ? 4.810 -3.826 8.189 1.00 96.62 93 ARG A C 1
ATOM 702 O O . ARG A 1 93 ? 5.425 -4.025 9.242 1.00 96.62 93 ARG A O 1
ATOM 709 N N . GLY A 1 94 ? 3.498 -3.720 8.133 1.00 96.19 94 GLY A N 1
ATOM 710 C CA . GLY A 1 94 ? 2.597 -3.985 9.228 1.00 96.19 94 GLY A CA 1
ATOM 711 C C . GLY A 1 94 ? 2.587 -5.456 9.624 1.00 96.19 94 GLY A C 1
ATOM 712 O O . GLY A 1 94 ? 3.065 -6.343 8.919 1.00 96.19 94 GLY A O 1
ATOM 713 N N . SER A 1 95 ? 2.021 -5.733 10.794 1.00 97.44 95 SER A N 1
ATOM 714 C CA . SER A 1 95 ? 2.008 -7.085 11.365 1.00 97.44 95 SER A CA 1
ATOM 715 C C . SER A 1 95 ? 1.091 -8.077 10.638 1.00 97.44 95 SER A C 1
ATOM 717 O O . SER A 1 95 ? 1.174 -9.273 10.909 1.00 97.44 95 SER A O 1
ATOM 719 N N . ALA A 1 96 ? 0.222 -7.599 9.741 1.00 97.12 96 ALA A N 1
ATOM 720 C CA . ALA A 1 96 ? -0.661 -8.423 8.912 1.00 97.12 96 ALA A CA 1
ATOM 721 C C . ALA A 1 96 ? -0.117 -8.684 7.494 1.00 97.12 96 ALA A C 1
ATOM 723 O O . ALA A 1 96 ? -0.764 -9.387 6.720 1.00 97.12 96 ALA A O 1
ATOM 724 N N . GLU A 1 97 ? 1.047 -8.132 7.149 1.00 97.31 97 GLU A N 1
ATOM 725 C CA . GLU A 1 97 ? 1.746 -8.425 5.894 1.00 97.31 97 GLU A CA 1
ATOM 726 C C . GLU A 1 97 ? 2.609 -9.701 6.005 1.00 97.31 97 GLU A C 1
ATOM 728 O O . GLU A 1 97 ? 3.092 -10.021 7.098 1.00 97.31 97 GLU A O 1
ATOM 733 N N . PRO A 1 98 ? 2.824 -10.428 4.887 1.00 92.56 98 PRO A N 1
ATOM 734 C CA . PRO A 1 98 ? 3.736 -11.575 4.824 1.00 92.56 98 PRO A CA 1
ATOM 735 C C . PRO A 1 98 ? 5.202 -11.168 5.037 1.00 92.56 98 PRO A C 1
ATOM 737 O O . PRO A 1 98 ? 5.586 -10.043 4.635 1.00 92.56 98 PRO A O 1
#